Protein AF-A0A2J6XDB0-F1 (afdb_monomer_lite)

Organism: NCBI:txid152260

Structure (mmCIF, N/CA/C/O backbone):
data_AF-A0A2J6XDB0-F1
#
_entry.id   AF-A0A2J6XDB0-F1
#
loop_
_atom_site.group_PDB
_atom_site.id
_atom_site.type_symbol
_atom_site.label_atom_id
_atom_site.label_alt_id
_atom_site.label_comp_id
_atom_site.label_asym_id
_atom_site.label_entity_id
_atom_site.label_seq_id
_atom_site.pdbx_PDB_ins_code
_atom_site.Cartn_x
_atom_site.Cartn_y
_atom_site.Cartn_z
_atom_site.occupancy
_atom_site.B_iso_or_equiv
_atom_site.auth_seq_id
_atom_site.auth_comp_id
_atom_site.auth_asym_id
_atom_site.auth_atom_id
_atom_site.pdbx_PDB_model_num
ATOM 1 N N . MET A 1 1 ? 18.186 33.615 -31.806 1.00 46.47 1 MET A N 1
ATOM 2 C CA . MET A 1 1 ? 16.994 33.660 -30.931 1.00 46.47 1 MET A CA 1
ATOM 3 C C . MET A 1 1 ? 17.187 32.631 -29.821 1.00 46.47 1 MET A C 1
ATOM 5 O O . MET A 1 1 ? 17.226 31.448 -30.122 1.00 46.47 1 MET A O 1
ATOM 9 N N . ARG A 1 2 ? 17.447 33.064 -28.576 1.00 43.78 2 ARG A N 1
ATOM 10 C CA . ARG A 1 2 ? 17.625 32.176 -27.409 1.00 43.78 2 ARG A CA 1
ATOM 11 C C . ARG A 1 2 ? 16.247 31.837 -26.837 1.00 43.78 2 ARG A C 1
ATOM 13 O O . ARG A 1 2 ? 15.594 32.716 -26.286 1.00 43.78 2 ARG A O 1
ATOM 20 N N . THR A 1 3 ? 15.821 30.586 -26.948 1.00 52.22 3 THR A N 1
ATOM 21 C CA . THR A 1 3 ? 14.678 30.047 -26.203 1.00 52.22 3 THR A CA 1
ATOM 22 C C . THR A 1 3 ? 15.068 29.916 -24.731 1.00 52.22 3 THR A C 1
ATOM 24 O O . THR A 1 3 ? 15.864 29.056 -24.364 1.00 52.22 3 THR A O 1
ATOM 27 N N . GLN A 1 4 ? 14.548 30.815 -23.896 1.00 52.22 4 GLN A N 1
ATOM 28 C CA . GLN A 1 4 ? 14.633 30.726 -22.440 1.00 52.22 4 GLN A CA 1
ATOM 29 C C . GLN A 1 4 ? 13.702 29.597 -21.982 1.00 52.22 4 GLN A C 1
ATOM 31 O O . GLN A 1 4 ? 12.482 29.746 -22.001 1.00 52.22 4 GLN A O 1
ATOM 36 N N . SER A 1 5 ? 14.262 28.444 -21.621 1.00 56.50 5 SER A N 1
ATOM 37 C CA . SER A 1 5 ? 13.506 27.375 -20.972 1.00 56.50 5 SER A CA 1
ATOM 38 C C . SER A 1 5 ? 13.174 27.814 -19.546 1.00 56.50 5 SER A C 1
ATOM 40 O O . SER A 1 5 ? 14.055 27.841 -18.687 1.00 56.50 5 SER A O 1
ATOM 42 N N . ILE A 1 6 ? 11.914 28.178 -19.307 1.00 59.44 6 ILE A N 1
ATOM 43 C CA . ILE A 1 6 ? 11.367 28.449 -17.974 1.00 59.44 6 ILE A CA 1
ATOM 44 C C . ILE A 1 6 ? 11.481 27.157 -17.158 1.00 59.44 6 ILE A C 1
ATOM 46 O O . ILE A 1 6 ? 10.700 26.220 -17.318 1.00 59.44 6 ILE A O 1
ATOM 50 N N . THR A 1 7 ? 12.492 27.083 -16.300 1.00 63.50 7 THR A N 1
ATOM 51 C CA . THR A 1 7 ? 12.634 26.030 -15.300 1.00 63.50 7 THR A CA 1
ATOM 52 C C . THR A 1 7 ? 11.710 26.373 -14.137 1.00 63.50 7 THR A C 1
ATOM 54 O O . THR A 1 7 ? 12.046 27.172 -13.267 1.00 63.50 7 THR A O 1
ATOM 57 N N . LEU A 1 8 ? 10.499 25.804 -14.137 1.00 60.28 8 LEU A N 1
ATOM 58 C CA . LEU A 1 8 ? 9.575 25.954 -13.013 1.00 60.28 8 LEU A CA 1
ATOM 59 C C . LEU A 1 8 ? 10.265 25.471 -11.721 1.00 60.28 8 LEU A C 1
ATOM 61 O O . LEU A 1 8 ? 10.778 24.344 -11.691 1.00 60.28 8 LEU A O 1
ATOM 65 N N . PRO A 1 9 ? 10.304 26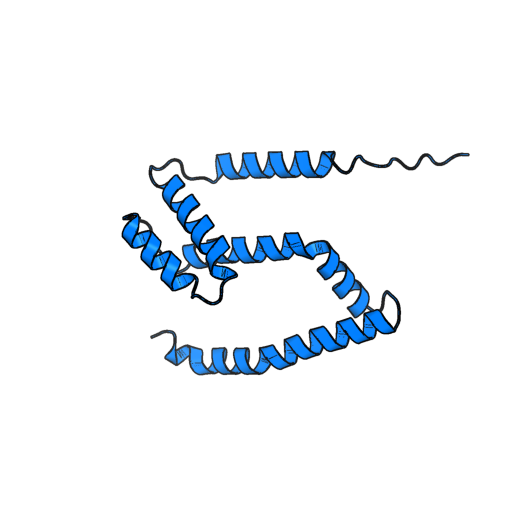.290 -10.655 1.00 54.69 9 PRO A N 1
ATOM 66 C CA . PRO A 1 9 ? 10.912 25.894 -9.396 1.00 54.69 9 PRO A CA 1
ATOM 67 C C . PRO A 1 9 ? 10.130 24.707 -8.829 1.00 54.69 9 PRO A C 1
ATOM 69 O O . PRO A 1 9 ? 8.951 24.816 -8.491 1.00 54.69 9 PRO A O 1
ATOM 72 N N . ARG A 1 10 ? 10.795 23.548 -8.733 1.00 62.41 10 ARG A N 1
ATOM 73 C CA . ARG A 1 10 ? 10.199 22.271 -8.294 1.00 62.41 10 ARG A CA 1
ATOM 74 C C . ARG A 1 10 ? 9.541 22.370 -6.910 1.00 62.41 10 ARG A C 1
ATOM 76 O O . ARG A 1 10 ? 8.683 21.554 -6.606 1.00 62.41 10 ARG A O 1
ATOM 83 N N . SER A 1 11 ? 9.896 23.374 -6.104 1.00 59.16 11 SER A N 1
ATOM 84 C CA . SER A 1 11 ? 9.336 23.658 -4.778 1.00 59.16 11 SER A CA 1
ATOM 85 C C . SER A 1 11 ? 7.893 24.183 -4.794 1.00 59.16 11 SER A C 1
ATOM 87 O O . SER A 1 11 ? 7.158 23.914 -3.848 1.00 59.16 11 SER A O 1
ATOM 89 N N . GLY A 1 12 ? 7.449 24.872 -5.853 1.00 60.22 12 GLY A N 1
ATOM 90 C CA . GLY A 1 12 ? 6.099 25.457 -5.909 1.00 60.22 12 GLY A CA 1
ATOM 91 C C . GLY A 1 12 ? 4.979 24.413 -5.965 1.00 60.22 12 GLY A C 1
ATOM 92 O O . GLY A 1 12 ? 3.926 24.597 -5.358 1.00 60.22 12 GLY A O 1
ATOM 93 N N . LEU A 1 13 ? 5.232 23.278 -6.628 1.00 67.88 13 LEU A N 1
ATOM 94 C CA . LEU A 1 13 ? 4.278 22.169 -6.727 1.00 67.88 13 LEU A CA 1
ATOM 95 C C . LEU A 1 13 ? 4.088 21.455 -5.380 1.00 67.88 13 LEU A C 1
ATOM 97 O O . LEU A 1 13 ? 2.964 21.128 -5.013 1.00 67.88 13 LEU A O 1
ATOM 101 N N . PHE A 1 14 ? 5.172 21.257 -4.622 1.00 66.56 14 PHE A N 1
ATOM 102 C CA . PHE A 1 14 ? 5.105 20.641 -3.293 1.00 66.56 14 PHE A CA 1
ATOM 103 C C . PHE A 1 14 ? 4.372 21.528 -2.290 1.00 66.56 14 PHE A C 1
ATOM 105 O O . PHE A 1 14 ? 3.564 21.025 -1.516 1.00 66.56 14 PHE A O 1
ATOM 112 N N . ILE A 1 15 ? 4.606 22.843 -2.335 1.00 72.75 15 ILE A N 1
ATOM 113 C CA . ILE A 1 15 ? 3.907 23.800 -1.470 1.00 72.75 15 ILE A CA 1
ATOM 114 C C . ILE A 1 15 ? 2.414 23.838 -1.825 1.00 72.75 15 ILE A C 1
ATOM 116 O O . ILE A 1 15 ? 1.578 23.752 -0.931 1.00 72.75 15 ILE A O 1
ATOM 120 N N . GLY A 1 16 ? 2.065 23.881 -3.116 1.00 73.19 16 GLY A N 1
ATOM 121 C CA . GLY A 1 16 ? 0.668 23.845 -3.560 1.00 73.19 16 GLY A CA 1
ATOM 122 C C . GLY A 1 16 ? -0.059 22.560 -3.151 1.00 73.19 16 GLY A C 1
ATOM 123 O O . GLY A 1 16 ? -1.174 22.621 -2.638 1.00 73.19 16 GLY A O 1
ATOM 124 N N . PHE A 1 17 ? 0.587 21.401 -3.307 1.00 78.88 17 PHE A N 1
ATOM 125 C CA . PHE A 1 17 ? 0.029 20.117 -2.878 1.00 78.88 17 PHE A CA 1
ATOM 126 C C . PHE A 1 17 ? -0.126 20.032 -1.355 1.00 78.88 17 PHE A C 1
ATOM 128 O O . PHE A 1 17 ? -1.174 19.611 -0.877 1.00 78.88 17 PHE A O 1
ATOM 135 N N . ALA A 1 18 ? 0.871 20.484 -0.589 1.00 74.06 18 ALA A N 1
ATOM 136 C CA . ALA A 1 18 ? 0.805 20.499 0.871 1.00 74.06 18 ALA A CA 1
ATOM 137 C C . ALA A 1 18 ? -0.325 21.404 1.391 1.00 74.06 18 ALA A C 1
ATOM 139 O O . ALA A 1 18 ? -1.027 21.028 2.326 1.00 74.06 18 ALA A O 1
ATOM 140 N N . VAL A 1 19 ? -0.545 22.560 0.757 1.00 77.81 19 VAL A N 1
ATOM 141 C CA . VAL A 1 19 ? -1.642 23.479 1.101 1.00 77.81 19 VAL A CA 1
ATOM 142 C C . VAL A 1 19 ? -3.004 22.876 0.755 1.00 77.81 19 VAL A C 1
ATOM 144 O O . VAL A 1 19 ? -3.915 22.932 1.579 1.00 77.81 19 VAL A O 1
ATOM 147 N N . LEU A 1 20 ? -3.148 22.254 -0.420 1.00 80.75 20 LEU A N 1
ATOM 148 C CA . LEU A 1 20 ? -4.388 21.572 -0.809 1.00 80.75 20 LEU A CA 1
ATOM 149 C C . LEU A 1 20 ? -4.698 20.384 0.102 1.00 80.75 20 LEU A C 1
ATOM 151 O O . LEU A 1 20 ? -5.849 20.194 0.482 1.00 80.75 20 LEU A O 1
ATOM 155 N N . LEU A 1 21 ? -3.677 19.620 0.488 1.00 80.06 21 LEU A N 1
ATOM 156 C CA . LEU A 1 21 ? -3.812 18.508 1.420 1.00 80.06 21 LEU A CA 1
ATOM 157 C C . LEU A 1 21 ? -4.223 19.003 2.811 1.00 80.06 21 LEU A C 1
ATOM 159 O O . LEU A 1 21 ? -5.164 18.470 3.390 1.00 80.06 21 LEU A O 1
ATOM 163 N N . ALA A 1 22 ? -3.575 20.051 3.326 1.00 74.50 22 ALA A N 1
ATOM 164 C CA . ALA A 1 22 ? -3.930 20.655 4.608 1.00 74.50 22 ALA A CA 1
ATOM 165 C C . ALA A 1 22 ? -5.367 21.200 4.607 1.00 74.50 22 ALA A C 1
ATOM 167 O O . ALA A 1 22 ? -6.103 21.005 5.571 1.00 74.50 22 ALA A O 1
ATOM 168 N N . PHE A 1 23 ? -5.792 21.830 3.511 1.00 79.44 23 PHE A N 1
ATOM 169 C CA . PHE A 1 23 ? -7.152 22.341 3.350 1.00 79.44 23 PHE A CA 1
ATOM 170 C C . PHE A 1 23 ? -8.190 21.217 3.233 1.00 79.44 23 PHE A C 1
ATOM 172 O O . PHE A 1 23 ? -9.230 21.265 3.887 1.00 79.44 23 PHE A O 1
ATOM 179 N N . ALA A 1 24 ? -7.894 20.170 2.459 1.00 76.00 24 ALA A N 1
ATOM 180 C CA . ALA A 1 24 ? -8.745 18.990 2.350 1.00 76.00 24 ALA A CA 1
ATOM 181 C C . ALA A 1 24 ? -8.907 18.286 3.705 1.00 76.00 24 ALA A C 1
ATOM 183 O O . ALA A 1 24 ? -10.020 17.904 4.067 1.00 76.00 24 ALA A O 1
ATOM 184 N N . LEU A 1 25 ? -7.824 18.174 4.480 1.00 72.44 25 LEU A N 1
ATOM 185 C CA . LEU A 1 25 ? -7.854 17.640 5.841 1.00 72.44 25 LEU A CA 1
ATOM 186 C C . LEU A 1 25 ? -8.694 18.521 6.773 1.00 72.44 25 LEU A C 1
ATOM 188 O O . LEU A 1 25 ? -9.506 17.992 7.521 1.00 72.44 25 LEU A O 1
ATOM 192 N N . LEU A 1 26 ? -8.580 19.847 6.682 1.00 70.25 26 LEU A N 1
ATOM 193 C CA . LEU A 1 26 ? -9.359 20.774 7.510 1.00 70.25 26 LEU A CA 1
ATOM 194 C C . LEU A 1 26 ? -10.879 20.655 7.283 1.00 70.25 26 LEU A C 1
ATOM 196 O O . LEU A 1 26 ? -11.653 20.881 8.206 1.00 70.25 26 LEU A O 1
ATOM 200 N N . ILE A 1 27 ? -11.303 20.301 6.066 1.00 74.00 27 ILE A N 1
ATOM 201 C CA . ILE A 1 27 ? -12.725 20.161 5.705 1.00 74.00 27 ILE A CA 1
ATOM 202 C C . ILE A 1 27 ? -13.243 18.738 5.953 1.00 74.00 27 ILE A C 1
ATOM 204 O O . ILE A 1 27 ? -14.420 18.553 6.253 1.00 74.00 27 ILE A O 1
ATOM 208 N N . THR A 1 28 ? -12.379 17.732 5.805 1.00 69.06 28 THR A N 1
ATOM 209 C CA . THR A 1 28 ? -12.771 16.313 5.851 1.00 69.06 28 THR A CA 1
ATOM 210 C C . THR A 1 28 ? -12.674 15.720 7.254 1.00 69.06 28 THR A C 1
ATOM 212 O O . THR A 1 28 ? -13.402 14.777 7.559 1.00 69.06 28 THR A O 1
ATOM 215 N N . VAL A 1 29 ? -11.781 16.234 8.110 1.00 67.38 29 VAL A N 1
ATOM 216 C CA . VAL A 1 29 ? -11.616 15.710 9.470 1.00 67.38 29 VAL A CA 1
ATOM 217 C C . VAL A 1 29 ? -12.872 16.039 10.279 1.00 67.38 29 VAL A C 1
ATOM 219 O O . VAL A 1 29 ? -13.195 17.215 10.463 1.00 67.38 29 VAL A O 1
ATOM 222 N N . PRO A 1 30 ? -13.599 15.021 10.763 1.00 65.00 30 PRO A N 1
ATOM 223 C CA . PRO A 1 30 ? -14.815 15.260 11.510 1.00 65.00 30 PRO A CA 1
ATOM 224 C C . PRO A 1 30 ? -14.450 15.907 12.859 1.00 65.00 30 PRO A C 1
ATOM 226 O O . PRO A 1 30 ? -13.476 15.535 13.507 1.00 65.00 30 PRO A O 1
ATOM 229 N N . THR A 1 31 ? -15.192 16.942 13.257 1.00 66.56 31 THR A N 1
ATOM 230 C CA . THR A 1 31 ? -14.900 17.776 14.442 1.00 66.56 31 THR A CA 1
ATOM 231 C C . THR A 1 31 ? -15.395 17.164 15.758 1.00 66.56 31 THR A C 1
ATOM 233 O O . THR A 1 31 ? -15.384 17.820 16.800 1.00 66.56 31 THR A O 1
ATOM 236 N N . ASN A 1 32 ? -15.838 15.906 15.727 1.00 67.62 32 ASN A N 1
ATOM 237 C CA . ASN A 1 32 ? -16.219 15.125 16.901 1.00 67.62 32 ASN A CA 1
ATOM 238 C C . ASN A 1 32 ? -14.997 14.800 17.772 1.00 67.62 32 ASN A C 1
ATOM 240 O O . ASN A 1 32 ? -13.865 14.823 17.306 1.00 67.62 32 ASN A O 1
ATOM 244 N N . SER A 1 33 ? -15.219 14.438 19.037 1.00 67.94 33 SER A N 1
ATOM 245 C CA . SER A 1 33 ? -14.169 14.139 20.029 1.00 67.94 33 SER A CA 1
ATOM 246 C C . SER A 1 33 ? -13.178 13.033 19.642 1.00 67.94 33 SER A C 1
ATOM 248 O O . SER A 1 33 ? -12.167 12.866 20.320 1.00 67.94 33 SER A O 1
ATOM 250 N N . ASP A 1 34 ? -13.444 12.297 18.564 1.00 81.56 34 ASP A N 1
ATOM 251 C CA . ASP A 1 34 ? -12.783 11.034 18.232 1.00 81.56 34 ASP A CA 1
ATOM 252 C C . ASP A 1 34 ? -11.772 11.182 17.081 1.00 81.56 34 ASP A C 1
ATOM 254 O O . ASP A 1 34 ? -11.109 10.216 16.705 1.00 81.56 34 ASP A O 1
ATOM 258 N N . TRP A 1 35 ? -11.614 12.383 16.508 1.00 83.44 35 TRP A N 1
ATOM 259 C CA . TRP A 1 35 ? -10.708 12.632 15.375 1.00 83.44 35 TRP A CA 1
ATOM 260 C C . TRP A 1 35 ? -9.267 12.191 15.658 1.00 83.44 35 TRP A C 1
ATOM 262 O O . TRP A 1 35 ? -8.591 11.645 14.788 1.00 83.44 35 TRP A O 1
ATOM 272 N N . TRP A 1 36 ? -8.799 12.378 16.893 1.00 87.44 36 TRP A N 1
ATOM 273 C CA . TRP A 1 36 ? -7.455 11.981 17.303 1.00 87.44 36 TRP A CA 1
ATOM 274 C C . TRP A 1 36 ? -7.320 10.455 17.380 1.00 87.44 36 TRP A C 1
ATOM 276 O O . TRP A 1 36 ? -6.256 9.927 17.067 1.00 87.44 36 TRP A O 1
ATOM 286 N N . GLN A 1 37 ? -8.397 9.738 17.726 1.00 90.44 37 GLN A N 1
ATOM 287 C CA . GLN A 1 37 ? -8.430 8.271 17.724 1.00 90.44 37 GLN A CA 1
ATOM 288 C C . GLN A 1 37 ? -8.304 7.762 16.288 1.00 90.44 37 GLN A C 1
ATOM 290 O O . GLN A 1 37 ? -7.519 6.855 16.030 1.00 90.44 37 GLN A O 1
ATOM 295 N N . ILE A 1 38 ? -8.988 8.410 15.337 1.00 88.88 38 ILE A N 1
ATOM 296 C CA . ILE A 1 38 ? -8.874 8.110 13.901 1.00 88.88 38 ILE A CA 1
ATOM 297 C C . ILE A 1 38 ? -7.440 8.343 13.404 1.00 88.88 38 ILE A C 1
ATOM 299 O O . ILE A 1 38 ? -6.910 7.517 12.664 1.00 88.88 38 ILE A O 1
ATOM 303 N N . VAL A 1 39 ? -6.782 9.423 13.840 1.00 89.31 39 VAL A N 1
ATOM 304 C CA . VAL A 1 39 ? -5.370 9.681 13.506 1.00 89.31 39 VAL A CA 1
ATOM 305 C C . VAL A 1 39 ? -4.461 8.578 14.055 1.00 89.31 39 VAL A C 1
ATOM 307 O O . VAL A 1 39 ? -3.622 8.064 13.317 1.00 89.31 39 VAL A O 1
ATOM 310 N N . VAL A 1 40 ? -4.639 8.171 15.315 1.00 92.94 40 VAL A N 1
ATOM 311 C CA . VAL A 1 40 ? -3.856 7.079 15.921 1.00 92.94 40 VAL A CA 1
ATOM 312 C C . VAL A 1 40 ? -4.083 5.762 15.177 1.00 92.94 40 VAL A C 1
ATOM 314 O O . VAL A 1 40 ? -3.115 5.086 14.836 1.00 92.94 40 VAL A O 1
ATOM 317 N N . LEU A 1 41 ? -5.335 5.421 14.861 1.00 92.31 41 LEU A N 1
ATOM 318 C CA . LEU A 1 41 ? -5.679 4.228 14.082 1.00 92.31 41 LEU A CA 1
ATOM 319 C C . LEU A 1 41 ? -5.050 4.261 12.682 1.00 92.31 41 LEU A C 1
ATOM 321 O O . LEU A 1 41 ? -4.512 3.253 12.232 1.00 92.31 41 LEU A O 1
ATOM 325 N N . GLY A 1 42 ? -5.042 5.424 12.026 1.00 92.12 42 GLY A N 1
ATOM 326 C CA . GLY A 1 42 ? -4.364 5.620 10.744 1.00 92.12 42 GLY A CA 1
ATOM 327 C C . GLY A 1 42 ? -2.847 5.427 10.830 1.00 92.12 42 GLY A C 1
ATOM 328 O O . GLY A 1 42 ? -2.261 4.802 9.949 1.00 92.12 42 GLY A O 1
ATOM 329 N N . ILE A 1 43 ? -2.206 5.899 11.905 1.00 93.19 43 ILE A N 1
ATOM 330 C CA . ILE A 1 43 ? -0.771 5.675 12.151 1.00 93.19 43 ILE A CA 1
ATOM 331 C C . ILE A 1 43 ? -0.491 4.188 12.382 1.00 93.19 43 ILE A C 1
ATOM 333 O O . ILE A 1 43 ? 0.438 3.644 11.786 1.00 93.19 43 ILE A O 1
ATOM 337 N N . VAL A 1 44 ? -1.297 3.518 13.212 1.00 94.69 44 VAL A N 1
ATOM 338 C CA . VAL A 1 44 ? -1.157 2.078 13.466 1.00 94.69 44 VAL A CA 1
ATOM 339 C C . VAL A 1 44 ? -1.313 1.293 12.170 1.00 94.69 44 VAL A C 1
ATOM 341 O O . VAL A 1 44 ? -0.434 0.491 11.861 1.00 94.69 44 VAL A O 1
ATOM 344 N N . GLN A 1 45 ? -2.345 1.562 11.365 1.00 94.12 45 GLN A N 1
ATOM 345 C CA . GLN A 1 45 ? -2.496 0.938 10.048 1.00 94.12 45 GLN A CA 1
ATOM 346 C C . GLN A 1 45 ? -1.275 1.204 9.163 1.00 94.12 45 GLN A C 1
ATOM 348 O O . GLN A 1 45 ? -0.707 0.278 8.591 1.00 94.12 45 GLN A O 1
ATOM 353 N N . GLY A 1 46 ? -0.847 2.464 9.068 1.00 92.62 46 GLY A N 1
ATOM 354 C CA . GLY A 1 46 ? 0.267 2.872 8.221 1.00 92.62 46 GLY A CA 1
ATOM 355 C C . GLY A 1 46 ? 1.590 2.205 8.591 1.00 92.62 46 GLY A C 1
ATOM 356 O O . GLY A 1 46 ? 2.372 1.913 7.697 1.00 92.62 46 GLY A O 1
ATOM 357 N N . ILE A 1 47 ? 1.842 1.938 9.875 1.00 93.44 47 ILE A N 1
ATOM 358 C CA . ILE A 1 47 ? 3.049 1.236 10.334 1.00 93.44 47 ILE A CA 1
ATOM 359 C C . ILE A 1 47 ? 2.896 -0.275 10.145 1.00 93.44 47 ILE A C 1
ATOM 361 O O . ILE A 1 47 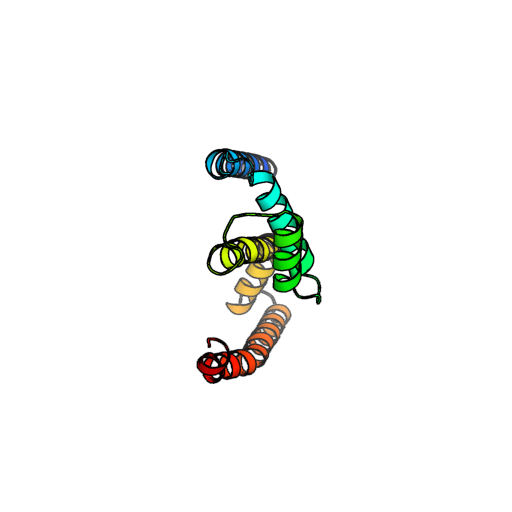? 3.766 -0.923 9.566 1.00 93.44 47 ILE A O 1
ATOM 365 N N . THR A 1 48 ? 1.802 -0.846 10.643 1.00 94.19 48 THR A N 1
ATOM 366 C CA . THR A 1 48 ? 1.633 -2.301 10.747 1.00 94.19 48 THR A CA 1
ATOM 367 C C . THR A 1 48 ? 1.368 -2.985 9.411 1.00 94.19 48 THR A C 1
ATOM 369 O O . THR A 1 48 ? 1.667 -4.166 9.294 1.00 94.19 48 THR A O 1
ATOM 372 N N . GLU A 1 49 ? 0.888 -2.269 8.390 1.00 93.31 49 GLU A N 1
ATOM 373 C CA . GLU A 1 49 ? 0.693 -2.827 7.042 1.00 93.31 49 GLU A CA 1
ATOM 374 C C . GLU A 1 49 ? 2.014 -3.258 6.385 1.00 93.31 49 GLU A C 1
ATOM 376 O O . GLU A 1 49 ? 2.048 -4.214 5.615 1.00 93.31 49 GLU A O 1
ATOM 381 N N . TRP A 1 50 ? 3.117 -2.575 6.703 1.00 88.31 50 TRP A N 1
ATOM 382 C CA . TRP A 1 50 ? 4.435 -2.873 6.128 1.00 88.31 50 TRP A CA 1
ATOM 383 C C . TRP A 1 50 ? 5.243 -3.866 6.959 1.00 88.31 50 TRP A C 1
ATOM 385 O O . TRP A 1 50 ? 6.312 -4.303 6.528 1.00 88.31 50 TRP A O 1
ATOM 395 N N . LEU A 1 51 ? 4.752 -4.222 8.148 1.00 90.00 51 LEU A N 1
ATOM 396 C CA . LEU A 1 51 ? 5.360 -5.233 8.997 1.00 90.00 51 LEU A CA 1
ATOM 397 C C . LEU A 1 51 ? 4.574 -6.546 8.863 1.00 90.00 51 LEU A C 1
ATOM 399 O O . LEU A 1 51 ? 3.345 -6.536 8.842 1.00 90.00 51 LEU A O 1
ATOM 403 N N . PRO A 1 52 ? 5.244 -7.708 8.843 1.00 88.00 52 PRO A N 1
ATOM 404 C CA . PRO A 1 52 ? 4.579 -9.008 8.773 1.00 88.00 52 PRO A CA 1
ATOM 405 C C . PRO A 1 52 ? 3.975 -9.409 10.137 1.00 88.00 52 PRO A C 1
ATOM 407 O O . PRO A 1 52 ? 4.336 -10.437 10.704 1.00 88.00 52 PRO A O 1
ATOM 410 N N . ILE A 1 53 ? 3.084 -8.575 10.690 1.00 90.31 53 ILE A N 1
ATOM 411 C CA . ILE A 1 53 ? 2.511 -8.704 12.045 1.00 90.31 53 ILE A CA 1
ATOM 412 C C . ILE A 1 53 ? 0.972 -8.624 12.090 1.00 90.31 53 ILE A C 1
ATOM 414 O O . ILE A 1 53 ? 0.409 -8.581 13.179 1.00 90.31 53 ILE A O 1
ATOM 418 N N . SER A 1 54 ? 0.287 -8.654 10.937 1.00 90.31 54 SER A N 1
ATOM 419 C CA . SER A 1 54 ? -1.177 -8.499 10.791 1.00 90.31 54 SER A CA 1
ATOM 420 C C . SER A 1 54 ? -1.700 -7.117 11.213 1.00 90.31 54 SER A C 1
ATOM 422 O O . SER A 1 54 ? -1.896 -6.837 12.400 1.00 90.31 54 SER A O 1
ATOM 424 N N . SER A 1 55 ? -1.964 -6.250 10.231 1.00 89.88 55 SER A N 1
ATOM 425 C CA . SER A 1 55 ? -2.477 -4.892 10.455 1.00 89.88 55 SER A CA 1
ATOM 426 C C . SER A 1 55 ? -3.905 -4.881 11.008 1.00 89.88 55 SER A C 1
ATOM 428 O O . SER A 1 55 ? -4.164 -4.185 11.989 1.00 89.88 55 SER A O 1
ATOM 430 N N . THR A 1 56 ? -4.802 -5.732 10.495 1.00 90.94 56 THR A N 1
ATOM 431 C CA . THR A 1 56 ? -6.193 -5.859 10.977 1.00 90.94 56 THR A CA 1
ATOM 432 C C . THR A 1 56 ? -6.273 -6.167 12.476 1.00 90.94 56 THR A C 1
ATOM 434 O O . THR A 1 56 ? -7.066 -5.563 13.197 1.00 90.94 56 THR A O 1
ATOM 437 N N . ALA A 1 57 ? -5.425 -7.072 12.979 1.00 90.50 57 ALA A N 1
ATOM 438 C CA . ALA A 1 57 ? -5.421 -7.435 14.398 1.00 90.50 57 ALA A CA 1
ATOM 439 C C . ALA A 1 57 ? -4.976 -6.264 15.290 1.00 90.50 57 ALA A C 1
ATOM 441 O O . ALA A 1 57 ? -5.591 -5.997 16.322 1.00 90.50 57 ALA A O 1
ATOM 442 N N . HIS A 1 58 ? -3.936 -5.537 14.875 1.00 93.12 58 HIS A N 1
ATOM 443 C CA . HIS A 1 58 ? -3.445 -4.370 15.608 1.00 93.12 58 HIS A CA 1
ATOM 444 C C . HIS A 1 58 ? -4.437 -3.208 15.570 1.00 93.12 58 HIS A C 1
ATOM 446 O O . HIS A 1 58 ? -4.589 -2.504 16.571 1.00 93.12 58 HIS A O 1
ATOM 452 N N . LEU A 1 59 ? -5.135 -3.020 14.450 1.00 92.38 59 LEU A N 1
ATOM 453 C CA . LEU A 1 59 ? -6.173 -2.008 14.309 1.00 92.38 59 LEU A CA 1
ATOM 454 C C . LEU A 1 59 ? -7.347 -2.280 15.260 1.00 92.38 59 LEU A C 1
ATOM 456 O O . LEU A 1 59 ? -7.761 -1.378 15.990 1.00 92.38 59 LEU A O 1
ATOM 460 N N . LEU A 1 60 ? -7.829 -3.529 15.304 1.00 91.06 60 LEU A N 1
ATOM 461 C CA . LEU A 1 60 ? -8.903 -3.944 16.208 1.00 91.06 60 LEU A CA 1
ATOM 462 C C . LEU A 1 60 ? -8.487 -3.778 17.675 1.00 91.06 60 LEU A C 1
ATOM 464 O O . LEU A 1 60 ? -9.177 -3.095 18.430 1.00 91.06 60 LEU A O 1
ATOM 468 N N . LEU A 1 61 ? -7.313 -4.292 18.053 1.00 92.56 61 LEU A N 1
ATOM 469 C CA . LEU A 1 61 ? -6.788 -4.165 19.415 1.00 92.56 61 LEU A CA 1
ATOM 470 C C . LEU A 1 61 ? -6.649 -2.695 19.840 1.00 92.56 61 LEU A C 1
ATOM 472 O O . LEU A 1 61 ? -7.070 -2.309 20.928 1.00 92.56 61 LEU A O 1
ATOM 476 N N . THR A 1 62 ? -6.086 -1.854 18.972 1.00 92.50 62 THR A N 1
ATOM 477 C CA . THR A 1 62 ? -5.911 -0.422 19.259 1.00 92.50 62 THR A CA 1
ATOM 478 C C . THR A 1 62 ? -7.260 0.270 19.426 1.00 92.50 62 THR A C 1
ATOM 480 O O . THR A 1 62 ? -7.417 1.103 20.316 1.00 92.50 62 THR A O 1
ATOM 483 N N . SER A 1 63 ? -8.254 -0.085 18.613 1.00 91.19 63 SER A N 1
ATOM 484 C CA . SER A 1 63 ? -9.587 0.507 18.716 1.00 91.19 63 SER A CA 1
ATOM 485 C C . SER A 1 63 ? -10.293 0.179 20.033 1.00 91.19 63 SER A C 1
ATOM 487 O O . SER A 1 63 ? -10.891 1.070 20.642 1.00 91.19 63 SER A O 1
ATOM 489 N N . GLU A 1 64 ? -10.145 -1.057 20.522 1.00 91.19 64 GLU A N 1
ATOM 490 C CA . GLU A 1 64 ? -10.666 -1.483 21.822 1.00 91.19 64 GLU A CA 1
ATOM 491 C C . GLU A 1 64 ? -9.952 -0.758 22.969 1.00 91.19 64 GLU A C 1
ATOM 493 O O . GLU A 1 64 ? -10.605 -0.248 23.883 1.00 91.19 64 GLU A O 1
ATOM 498 N N . LEU A 1 65 ? -8.621 -0.629 22.890 1.00 92.94 65 LEU A N 1
ATOM 499 C CA . LEU A 1 65 ? -7.820 0.106 23.876 1.00 92.94 65 LEU A CA 1
ATOM 500 C C . LEU A 1 65 ? -8.211 1.587 23.960 1.00 92.94 65 LEU A C 1
ATOM 502 O O . LEU A 1 65 ? -8.251 2.159 25.051 1.00 92.94 65 LEU A O 1
ATOM 506 N N . LEU A 1 66 ? -8.530 2.203 22.822 1.00 90.12 66 LEU A N 1
ATOM 507 C CA . LEU A 1 66 ? -8.969 3.597 22.741 1.00 90.12 66 LEU A CA 1
ATOM 508 C C . LEU A 1 66 ? -10.452 3.790 23.089 1.00 90.12 66 LEU A C 1
ATOM 510 O O . LEU A 1 66 ? -10.900 4.935 23.173 1.00 90.12 66 LEU A O 1
ATOM 514 N N . ARG A 1 67 ? -11.208 2.700 23.302 1.00 88.88 67 ARG A N 1
ATOM 515 C CA . ARG A 1 67 ? -12.674 2.710 23.458 1.00 88.88 67 ARG A CA 1
ATOM 516 C C . ARG A 1 67 ? -13.367 3.472 22.325 1.00 88.88 67 ARG A C 1
ATOM 518 O O . ARG A 1 67 ? -14.324 4.213 22.559 1.00 88.88 67 ARG A O 1
ATOM 525 N N . TYR A 1 68 ? -12.856 3.312 21.106 1.00 84.56 68 TYR A N 1
ATOM 526 C CA . TYR A 1 68 ? -13.421 3.948 19.924 1.00 84.56 68 TYR A CA 1
ATOM 527 C C . TYR A 1 68 ? -14.825 3.390 19.668 1.00 84.56 68 TYR A C 1
ATOM 529 O O . TYR A 1 68 ? -15.004 2.181 19.556 1.00 84.56 68 TYR A O 1
ATOM 537 N N . GLN A 1 69 ? -15.828 4.266 19.601 1.00 79.56 69 GLN A N 1
ATOM 538 C CA . GLN A 1 69 ? -17.228 3.860 19.415 1.00 79.56 69 GLN A CA 1
ATOM 539 C C . GLN A 1 69 ? -17.626 3.708 17.940 1.00 79.56 69 GLN A C 1
ATOM 541 O O . GLN A 1 69 ? -18.746 3.293 17.643 1.00 79.56 69 GLN A O 1
ATOM 546 N N . GLY A 1 70 ? -16.739 4.064 17.006 1.00 78.12 70 GLY A N 1
ATOM 547 C CA . GLY A 1 70 ? -16.992 3.887 15.580 1.00 78.12 70 GLY A CA 1
ATOM 548 C C . GLY A 1 70 ? -16.844 2.429 15.143 1.00 78.12 70 GLY A C 1
ATOM 549 O O . GLY A 1 70 ? -16.166 1.630 15.786 1.00 78.12 70 GLY A O 1
ATOM 550 N N . SER A 1 71 ? -17.473 2.073 14.019 1.00 78.12 71 SER A N 1
ATOM 551 C CA . SER A 1 71 ? -17.362 0.718 13.478 1.00 78.12 71 SER A CA 1
ATOM 552 C C . SER A 1 71 ? -15.964 0.484 12.907 1.00 78.12 71 SER A C 1
ATOM 554 O O . SER A 1 71 ? -15.597 1.059 11.878 1.00 78.12 71 SER A O 1
ATOM 556 N N . ILE A 1 72 ? -15.204 -0.389 13.555 1.00 75.25 72 ILE A N 1
ATOM 557 C CA . ILE A 1 72 ? -13.940 -0.905 13.034 1.00 75.25 72 ILE A CA 1
ATOM 558 C C . ILE A 1 72 ? -14.276 -2.112 12.166 1.00 75.25 72 ILE A C 1
ATOM 560 O O . ILE A 1 72 ? -14.956 -3.036 12.607 1.00 75.25 72 ILE A O 1
ATOM 564 N N . GLY A 1 73 ? -13.851 -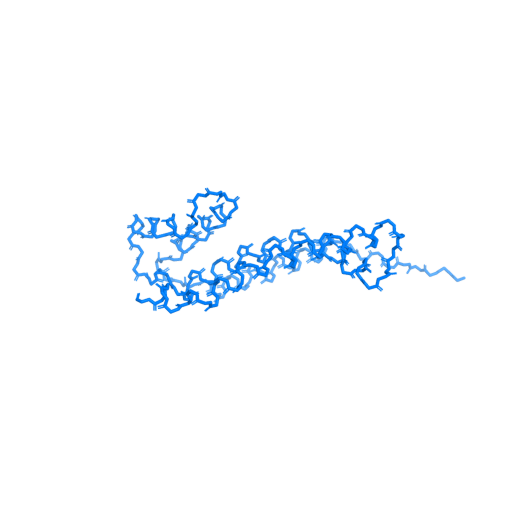2.057 10.907 1.00 75.44 73 GLY A N 1
ATOM 565 C CA . GLY A 1 73 ? -14.159 -3.061 9.893 1.00 75.44 73 GLY A CA 1
ATOM 566 C C . GLY A 1 73 ? -14.997 -2.519 8.734 1.00 75.44 73 GLY A C 1
ATOM 567 O O . GLY A 1 73 ? -15.527 -1.404 8.755 1.00 75.44 73 GLY A O 1
ATOM 568 N N . GLY A 1 74 ? -15.075 -3.313 7.669 1.00 81.81 74 GLY A N 1
ATOM 569 C CA . GLY A 1 74 ? -15.769 -2.931 6.442 1.00 81.81 74 GLY A CA 1
ATOM 570 C C . GLY A 1 74 ? -15.140 -1.696 5.795 1.00 81.81 74 GLY A C 1
ATOM 571 O O . GLY A 1 74 ? -13.944 -1.666 5.518 1.00 81.81 74 GLY A O 1
ATOM 572 N N . THR A 1 75 ? -15.950 -0.670 5.538 1.00 84.69 75 THR A N 1
ATOM 573 C CA . THR A 1 75 ? -15.540 0.511 4.765 1.00 84.69 75 THR A CA 1
ATOM 574 C C . THR A 1 75 ? -14.431 1.324 5.434 1.00 84.69 75 THR A C 1
ATOM 576 O O . THR A 1 75 ? -13.578 1.850 4.726 1.00 84.69 75 THR A O 1
ATOM 579 N N . PHE A 1 76 ? -14.416 1.427 6.769 1.00 84.69 76 PHE A N 1
ATOM 580 C CA . PHE A 1 76 ? -13.395 2.209 7.476 1.00 84.69 76 PHE A CA 1
ATOM 581 C C . PHE A 1 76 ? -12.004 1.590 7.316 1.00 84.69 76 PHE A C 1
ATOM 583 O O . PHE A 1 76 ? -11.078 2.274 6.888 1.00 84.69 76 PHE A O 1
ATOM 590 N N . GLU A 1 77 ? -11.881 0.287 7.588 1.00 87.75 77 GLU A N 1
ATOM 591 C CA . GLU A 1 77 ? -10.628 -0.463 7.440 1.00 87.75 77 GLU A CA 1
ATOM 592 C C . GLU A 1 77 ? -10.123 -0.424 5.991 1.00 87.75 77 GLU A C 1
ATOM 594 O O . GLU A 1 77 ? -8.962 -0.099 5.744 1.00 87.75 77 GLU A O 1
ATOM 599 N N . ILE A 1 78 ? -11.023 -0.639 5.022 1.00 89.19 78 ILE A N 1
ATOM 600 C CA . ILE A 1 78 ? -10.696 -0.546 3.593 1.00 89.19 78 ILE A CA 1
ATOM 601 C C . ILE A 1 78 ? -10.194 0.862 3.234 1.00 89.19 78 ILE A C 1
ATOM 603 O O . ILE A 1 78 ? -9.225 0.994 2.487 1.00 89.19 78 ILE A O 1
ATOM 607 N N . ALA A 1 79 ? -10.819 1.920 3.761 1.00 89.06 79 ALA A N 1
ATOM 608 C CA . ALA A 1 79 ? -10.437 3.298 3.461 1.00 89.06 79 ALA A CA 1
ATOM 609 C C . ALA A 1 79 ? -9.046 3.658 4.008 1.00 89.06 79 ALA A C 1
ATOM 611 O O . ALA A 1 79 ? -8.244 4.263 3.293 1.00 89.06 79 ALA A O 1
ATOM 612 N N . ILE A 1 80 ? -8.729 3.275 5.248 1.00 89.56 80 ILE A N 1
ATOM 613 C CA . ILE A 1 80 ? -7.411 3.565 5.831 1.00 89.56 80 ILE A CA 1
ATOM 614 C C . ILE A 1 80 ? -6.307 2.696 5.211 1.00 89.56 80 ILE A C 1
ATOM 616 O O . ILE A 1 80 ? -5.216 3.206 4.956 1.00 89.56 80 ILE A O 1
ATOM 620 N N . GLN A 1 81 ? -6.591 1.430 4.877 1.00 92.25 81 GLN A N 1
ATOM 621 C CA . GLN A 1 81 ? -5.647 0.562 4.167 1.00 92.25 81 GLN A CA 1
ATOM 622 C C . GLN A 1 81 ? -5.366 1.096 2.758 1.00 92.25 81 GLN A C 1
ATOM 624 O O . GLN A 1 81 ? -4.218 1.107 2.312 1.00 92.25 81 GLN A O 1
ATOM 629 N N . PHE A 1 82 ? -6.391 1.616 2.076 1.00 92.81 82 PHE A N 1
ATOM 630 C CA . PHE A 1 82 ? -6.217 2.297 0.797 1.00 92.81 82 PHE A CA 1
ATOM 631 C C . PHE A 1 82 ? -5.289 3.513 0.918 1.00 92.81 82 PHE A C 1
ATOM 633 O O . PHE A 1 82 ? -4.419 3.699 0.069 1.00 92.81 82 PHE A O 1
ATOM 640 N N . GLY A 1 83 ? -5.399 4.289 2.002 1.00 91.62 83 GLY A N 1
ATOM 641 C CA . GLY A 1 83 ? -4.454 5.367 2.310 1.00 91.62 83 GLY A CA 1
ATOM 642 C C . GLY A 1 83 ? -3.003 4.877 2.378 1.00 91.62 83 GLY A C 1
ATOM 643 O O . GLY A 1 83 ? -2.105 5.499 1.803 1.00 91.62 83 GLY A O 1
ATOM 644 N N . THR A 1 84 ? -2.777 3.718 2.997 1.00 92.06 84 THR A N 1
ATOM 645 C CA . THR A 1 84 ? -1.456 3.083 3.057 1.00 92.06 84 THR A CA 1
ATOM 646 C C . THR A 1 84 ? -0.959 2.662 1.671 1.00 92.06 84 THR A C 1
ATOM 648 O O . THR A 1 84 ? 0.167 2.996 1.300 1.00 92.06 84 THR A O 1
ATOM 651 N N . VAL A 1 85 ? -1.803 2.029 0.849 1.00 92.56 85 VAL A N 1
ATOM 652 C CA . VAL A 1 85 ? -1.462 1.688 -0.547 1.00 92.56 85 VAL A CA 1
ATOM 653 C C . VAL A 1 85 ? -1.105 2.943 -1.353 1.00 92.56 85 VAL A C 1
ATOM 655 O O . VAL A 1 85 ? -0.079 2.970 -2.035 1.00 92.56 85 VAL A O 1
ATOM 658 N N . CYS A 1 86 ? -1.897 4.013 -1.237 1.00 92.56 86 CYS A N 1
ATOM 659 C CA . CYS A 1 86 ? -1.622 5.294 -1.887 1.00 92.56 86 CYS A CA 1
ATOM 660 C C . CYS A 1 86 ? -0.265 5.882 -1.483 1.00 92.56 86 CYS A C 1
ATOM 662 O O . CYS A 1 86 ? 0.430 6.425 -2.340 1.00 92.56 86 CYS A O 1
ATOM 664 N N . SER A 1 87 ? 0.133 5.750 -0.215 1.00 91.31 87 SER A N 1
ATOM 665 C CA . SER A 1 87 ? 1.442 6.209 0.262 1.00 91.31 87 SER A CA 1
ATOM 666 C C . SER A 1 87 ? 2.589 5.564 -0.523 1.00 91.31 87 SER A C 1
ATOM 668 O O . SER A 1 87 ? 3.470 6.262 -1.030 1.00 91.31 87 SER A O 1
ATOM 670 N N . VAL A 1 88 ? 2.538 4.244 -0.725 1.00 91.69 88 VAL A N 1
ATOM 671 C CA . VAL A 1 88 ? 3.567 3.521 -1.489 1.00 91.69 88 VAL A CA 1
ATOM 672 C C . VAL A 1 88 ? 3.506 3.811 -2.984 1.00 91.69 88 VAL A C 1
ATOM 674 O O . VAL A 1 88 ? 4.556 3.957 -3.610 1.00 91.69 88 VAL A O 1
ATOM 677 N N . LEU A 1 8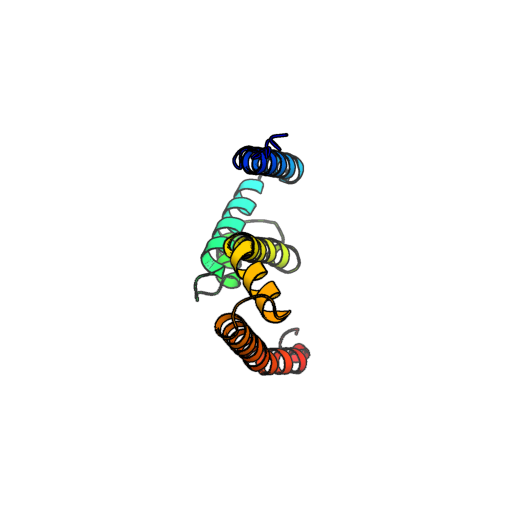9 ? 2.313 3.987 -3.559 1.00 91.56 89 LEU A N 1
ATOM 678 C CA . LEU A 1 89 ? 2.180 4.417 -4.956 1.00 91.56 89 LEU A CA 1
ATOM 679 C C . LEU A 1 89 ? 2.796 5.800 -5.192 1.00 91.56 89 LEU A C 1
ATOM 681 O O . LEU A 1 89 ? 3.453 6.008 -6.210 1.00 91.56 89 LEU A O 1
ATOM 685 N N . LEU A 1 90 ? 2.612 6.738 -4.259 1.00 91.62 90 LEU A N 1
ATOM 686 C CA . LEU A 1 90 ? 3.225 8.065 -4.324 1.00 91.62 90 LEU A CA 1
ATOM 687 C C . LEU A 1 90 ? 4.741 8.000 -4.114 1.00 91.62 90 LEU A C 1
ATOM 689 O O . LEU A 1 90 ? 5.483 8.691 -4.816 1.00 91.62 90 LEU A O 1
ATOM 693 N N . PHE A 1 91 ? 5.203 7.161 -3.184 1.00 91.00 91 PHE A N 1
ATOM 694 C CA . PHE A 1 91 ? 6.625 6.967 -2.914 1.00 91.00 91 PHE A CA 1
ATOM 695 C C . PHE A 1 91 ? 7.367 6.421 -4.145 1.00 91.00 91 PHE A C 1
ATOM 697 O O . PHE A 1 91 ? 8.361 7.012 -4.566 1.00 91.00 91 PHE A O 1
ATOM 704 N N . TYR A 1 92 ? 6.839 5.369 -4.780 1.00 93.12 92 TYR A N 1
ATOM 705 C CA . TYR A 1 92 ? 7.431 4.729 -5.964 1.00 93.12 92 TYR A CA 1
ATOM 706 C C . TYR A 1 92 ? 6.897 5.270 -7.299 1.00 93.12 92 TYR A C 1
ATOM 708 O O . TYR A 1 92 ? 7.080 4.634 -8.335 1.00 93.12 92 TYR A O 1
ATOM 716 N N . TRP A 1 93 ? 6.232 6.432 -7.329 1.00 93.19 93 TRP A N 1
ATOM 717 C CA . TRP A 1 93 ? 5.503 6.860 -8.534 1.00 93.19 93 TRP A CA 1
ATOM 718 C C . TRP A 1 93 ? 6.403 6.980 -9.775 1.00 93.19 93 TRP A C 1
ATOM 720 O O . TRP A 1 93 ? 5.971 6.665 -10.880 1.00 93.19 93 TRP A O 1
ATOM 730 N N . ARG A 1 94 ? 7.666 7.398 -9.602 1.00 91.94 94 ARG A N 1
ATOM 731 C CA . ARG A 1 94 ? 8.638 7.504 -10.704 1.00 91.94 94 ARG A CA 1
ATOM 732 C C . ARG A 1 94 ? 9.079 6.136 -11.194 1.00 91.94 94 ARG A C 1
ATOM 734 O O . ARG A 1 94 ? 9.027 5.890 -12.391 1.00 91.94 94 ARG A O 1
ATOM 741 N N . ASP A 1 95 ? 9.431 5.249 -10.271 1.00 92.44 95 ASP A N 1
ATOM 742 C CA . ASP A 1 95 ? 9.857 3.893 -10.606 1.00 92.44 95 ASP A CA 1
ATOM 743 C C . ASP A 1 95 ? 8.730 3.145 -11.322 1.00 92.44 95 ASP A C 1
ATOM 745 O O . ASP A 1 95 ? 8.956 2.496 -12.339 1.00 92.44 95 ASP A O 1
ATOM 749 N N . LEU A 1 96 ? 7.485 3.307 -10.862 1.00 92.94 96 LEU A N 1
ATOM 750 C CA . LEU A 1 96 ? 6.306 2.748 -11.524 1.00 92.94 96 LEU A CA 1
ATOM 751 C C . LEU A 1 96 ? 6.115 3.310 -12.939 1.00 92.94 96 LEU A C 1
ATOM 753 O O . LEU A 1 96 ? 5.792 2.552 -13.853 1.00 92.94 96 LEU A O 1
ATOM 757 N N . LEU A 1 97 ? 6.342 4.608 -13.157 1.00 94.06 97 LEU A N 1
ATOM 758 C CA . LEU A 1 97 ? 6.290 5.188 -14.501 1.00 94.06 97 LEU A CA 1
ATOM 759 C C . LEU A 1 97 ? 7.393 4.655 -15.416 1.00 94.06 97 LEU A C 1
ATOM 761 O O . LEU A 1 97 ? 7.125 4.404 -16.593 1.00 94.06 97 LEU A O 1
ATOM 765 N N . ASP A 1 98 ? 8.604 4.467 -14.903 1.00 92.69 98 ASP A N 1
ATOM 766 C CA . ASP A 1 98 ? 9.716 3.903 -15.670 1.00 92.69 98 ASP A CA 1
ATOM 767 C C . ASP A 1 98 ? 9.441 2.436 -16.031 1.00 92.69 98 ASP A C 1
ATOM 769 O O . ASP A 1 98 ? 9.667 2.018 -17.169 1.00 92.69 98 ASP A O 1
ATOM 773 N N . GLN A 1 99 ? 8.838 1.674 -15.115 1.00 94.19 99 GLN A N 1
ATOM 774 C CA . GLN A 1 99 ? 8.355 0.316 -15.382 1.00 94.19 99 GLN A CA 1
ATOM 775 C C . GLN A 1 99 ? 7.276 0.295 -16.476 1.00 94.19 99 GLN A C 1
ATOM 777 O O . GLN A 1 99 ? 7.346 -0.525 -17.392 1.00 94.19 99 GLN A O 1
ATOM 782 N N . VAL A 1 100 ? 6.304 1.214 -16.437 1.00 94.44 100 VAL A N 1
ATOM 783 C CA . VAL A 1 100 ? 5.273 1.328 -17.485 1.00 94.44 100 VAL A CA 1
ATOM 784 C C . VAL A 1 100 ? 5.899 1.666 -18.838 1.00 94.44 100 VAL A C 1
ATOM 786 O O . VAL A 1 100 ? 5.541 1.055 -19.846 1.00 94.44 100 VAL A O 1
ATOM 789 N N . GLN A 1 101 ? 6.859 2.594 -18.874 1.00 93.50 101 GLN A N 1
ATOM 790 C CA . GLN A 1 101 ? 7.589 2.948 -20.095 1.00 93.50 101 GLN A CA 1
ATOM 791 C C . GLN A 1 101 ? 8.359 1.750 -20.668 1.00 93.50 101 GLN A C 1
ATOM 793 O O . GLN A 1 101 ? 8.270 1.480 -21.870 1.00 93.50 101 GLN A O 1
ATOM 798 N N . ALA A 1 102 ? 9.037 0.987 -19.812 1.00 93.31 102 ALA A N 1
ATOM 799 C CA . ALA A 1 102 ? 9.740 -0.228 -20.208 1.00 93.31 102 ALA A CA 1
ATOM 800 C C . ALA A 1 102 ? 8.783 -1.290 -20.781 1.00 93.31 102 ALA A C 1
ATOM 802 O O . ALA A 1 102 ? 9.087 -1.919 -21.798 1.00 93.31 102 ALA A O 1
ATOM 803 N N . LEU A 1 103 ? 7.592 -1.455 -20.197 1.00 92.25 103 LEU A N 1
ATOM 804 C CA . LEU A 1 103 ? 6.586 -2.405 -20.685 1.00 92.25 103 LEU A CA 1
ATOM 805 C C . LEU A 1 103 ? 6.056 -2.056 -22.084 1.00 92.25 103 LEU A C 1
ATOM 807 O O . LEU A 1 103 ? 5.859 -2.963 -22.897 1.00 92.25 103 LEU A O 1
ATOM 811 N N . ILE A 1 104 ? 5.891 -0.767 -22.398 1.00 94.38 104 ILE A N 1
ATOM 812 C CA . ILE A 1 104 ? 5.480 -0.299 -23.737 1.00 94.38 104 ILE A CA 1
ATOM 813 C C . ILE A 1 104 ? 6.645 -0.221 -24.742 1.00 94.38 104 ILE A C 1
ATOM 815 O O . ILE A 1 104 ? 6.471 0.292 -25.847 1.00 94.38 104 ILE A O 1
ATOM 819 N N . GLY A 1 105 ? 7.826 -0.734 -24.382 1.00 90.44 105 GLY A N 1
ATOM 820 C CA . GLY A 1 105 ? 8.983 -0.840 -25.273 1.00 90.44 105 GLY A CA 1
ATOM 821 C C . GLY A 1 105 ? 9.851 0.415 -25.354 1.00 90.44 105 GLY A C 1
ATOM 822 O O . GLY A 1 105 ? 10.610 0.559 -26.311 1.00 90.44 105 GLY A O 1
ATOM 823 N N . ARG A 1 106 ? 9.751 1.331 -24.382 1.00 88.12 106 ARG A N 1
ATOM 824 C CA . ARG A 1 106 ? 10.635 2.501 -24.281 1.00 88.12 106 ARG A CA 1
ATOM 825 C C . ARG A 1 106 ? 11.772 2.223 -23.298 1.00 88.12 106 ARG A C 1
ATOM 827 O O . ARG A 1 106 ? 11.517 1.880 -22.150 1.00 88.12 106 ARG A O 1
ATOM 834 N N . GLY A 1 107 ? 13.012 2.415 -23.741 1.00 88.81 107 GLY A N 1
ATOM 835 C CA . GLY A 1 107 ? 14.223 2.204 -22.942 1.00 88.81 107 GLY A CA 1
ATOM 836 C C . GLY A 1 107 ? 15.153 1.159 -23.554 1.00 88.81 107 GLY A C 1
ATOM 837 O O . GLY A 1 107 ? 14.898 0.643 -24.643 1.00 88.81 107 GLY A O 1
ATOM 838 N N . ASP A 1 108 ? 16.241 0.853 -22.853 1.00 91.25 108 ASP A N 1
ATOM 839 C CA . ASP A 1 108 ? 17.226 -0.117 -23.328 1.00 91.25 108 ASP A CA 1
ATOM 840 C C . ASP A 1 108 ? 16.675 -1.556 -23.289 1.00 91.25 108 ASP A C 1
ATOM 842 O O . ASP A 1 108 ? 15.850 -1.883 -22.424 1.00 91.25 108 ASP A O 1
ATOM 846 N N . PRO A 1 109 ? 17.152 -2.462 -24.170 1.00 91.69 109 PRO A N 1
ATOM 847 C CA . PRO A 1 109 ? 16.679 -3.849 -24.225 1.00 91.69 109 PRO A CA 1
ATOM 848 C C . PRO A 1 109 ? 16.738 -4.578 -22.874 1.00 91.69 109 PRO A C 1
ATOM 850 O O . PRO A 1 109 ? 15.851 -5.369 -22.544 1.00 91.69 109 PRO A O 1
ATOM 853 N N . VAL A 1 110 ? 17.757 -4.274 -22.063 1.00 92.25 110 VAL A N 1
ATOM 854 C CA . VAL A 1 110 ? 17.936 -4.841 -20.720 1.00 92.25 110 VAL A CA 1
ATOM 855 C C . VAL A 1 110 ? 16.808 -4.400 -19.783 1.00 92.25 110 VAL A C 1
ATOM 857 O O . VAL A 1 110 ? 16.176 -5.249 -19.153 1.00 92.25 110 VAL A O 1
ATOM 860 N N . THR A 1 111 ? 16.481 -3.106 -19.742 1.00 91.62 111 THR A N 1
ATOM 861 C CA . THR A 1 111 ? 15.394 -2.552 -18.917 1.00 91.62 111 THR A CA 1
ATOM 862 C C . THR A 1 111 ? 14.040 -3.144 -19.306 1.00 91.62 111 THR A C 1
ATOM 864 O O . THR A 1 111 ? 13.276 -3.569 -18.440 1.00 91.62 111 THR A O 1
ATOM 867 N N . ILE A 1 112 ? 13.773 -3.260 -20.611 1.00 92.44 112 ILE A N 1
ATOM 868 C CA . ILE A 1 112 ? 12.533 -3.850 -21.141 1.00 92.44 112 ILE A CA 1
ATOM 869 C C . ILE A 1 112 ? 12.408 -5.321 -20.727 1.00 92.44 112 ILE A C 1
ATOM 871 O O . ILE A 1 112 ? 11.353 -5.749 -20.253 1.00 92.44 112 ILE A O 1
ATOM 875 N N . SER A 1 113 ? 13.477 -6.108 -20.887 1.00 93.44 113 SER A N 1
ATOM 876 C CA . SER A 1 113 ? 13.465 -7.529 -20.513 1.00 93.44 113 SER A CA 1
ATOM 877 C C . SER A 1 113 ? 13.289 -7.737 -19.002 1.00 93.44 113 SER A C 1
ATOM 879 O O . SER A 1 113 ? 12.537 -8.621 -18.583 1.00 93.44 113 SER A O 1
ATOM 881 N N . THR A 1 114 ? 13.905 -6.874 -18.187 1.00 93.25 114 THR A N 1
ATOM 882 C CA . THR A 1 114 ? 13.821 -6.920 -16.720 1.00 93.25 114 THR A CA 1
ATOM 883 C C . THR A 1 114 ? 12.410 -6.591 -16.245 1.00 93.25 114 THR A C 1
ATOM 885 O O . THR A 1 114 ? 11.834 -7.358 -15.474 1.00 93.25 114 THR A O 1
ATOM 888 N N . ALA A 1 115 ? 11.813 -5.511 -16.763 1.00 93.88 115 ALA A N 1
ATOM 889 C CA . ALA A 1 115 ? 10.436 -5.132 -16.454 1.00 93.88 115 ALA A CA 1
ATOM 890 C C . ALA A 1 115 ? 9.455 -6.255 -16.824 1.00 93.88 115 ALA A C 1
ATOM 892 O O . ALA A 1 115 ? 8.648 -6.677 -15.998 1.00 93.88 115 ALA A O 1
ATOM 893 N N . ARG A 1 116 ? 9.562 -6.820 -18.034 1.00 93.94 116 ARG A N 1
ATOM 894 C CA . ARG A 1 116 ? 8.702 -7.938 -18.459 1.00 93.94 116 ARG A CA 1
ATOM 895 C C . ARG A 1 116 ? 8.824 -9.146 -17.538 1.00 93.94 116 ARG A C 1
ATOM 897 O O . ARG A 1 116 ? 7.805 -9.708 -17.156 1.00 93.94 116 ARG A O 1
ATOM 904 N N . THR A 1 117 ? 10.045 -9.523 -17.167 1.00 95.62 117 THR A N 1
ATOM 905 C CA . THR A 1 117 ? 10.287 -10.663 -16.270 1.00 95.62 117 THR A CA 1
ATOM 906 C C . THR A 1 117 ? 9.682 -10.419 -14.889 1.00 95.62 117 THR A C 1
ATOM 908 O O . THR A 1 117 ? 9.000 -11.298 -14.365 1.00 95.62 117 THR A O 1
ATOM 911 N N . LEU A 1 118 ? 9.861 -9.217 -14.331 1.00 95.69 118 LEU A N 1
ATOM 912 C CA . LEU A 1 118 ? 9.280 -8.827 -13.046 1.00 95.69 118 LEU A CA 1
ATOM 913 C C . LEU A 1 118 ? 7.752 -8.910 -13.079 1.00 95.69 118 LEU A C 1
ATOM 915 O O . LEU A 1 118 ? 7.156 -9.590 -12.247 1.00 95.69 118 LEU A O 1
ATOM 919 N N . TRP A 1 119 ? 7.112 -8.271 -14.059 1.00 95.50 119 TRP A N 1
ATOM 920 C CA . TRP A 1 119 ? 5.651 -8.221 -14.132 1.00 95.50 119 TRP A CA 1
ATOM 921 C C . TRP A 1 119 ? 5.025 -9.574 -14.481 1.00 95.50 119 TRP A C 1
ATOM 923 O O . TRP A 1 119 ? 3.977 -9.913 -13.933 1.00 95.50 119 TRP A O 1
ATOM 933 N N . LEU A 1 120 ? 5.681 -10.390 -15.314 1.00 95.69 120 LEU A N 1
ATOM 934 C CA . LEU A 1 120 ? 5.275 -11.783 -15.524 1.00 95.69 120 LEU A CA 1
ATOM 935 C C . LEU A 1 120 ? 5.369 -12.584 -14.224 1.00 95.69 120 LEU A C 1
ATOM 937 O O . LEU A 1 120 ? 4.432 -13.306 -13.893 1.00 95.69 120 LEU A O 1
ATOM 941 N N . GLY A 1 121 ? 6.454 -12.419 -13.463 1.00 96.38 121 GLY A N 1
ATOM 942 C CA . GLY A 1 121 ? 6.615 -13.041 -12.150 1.00 96.38 121 GLY A CA 1
ATOM 943 C C . GLY A 1 121 ? 5.504 -12.646 -11.176 1.00 96.38 121 GLY A C 1
ATOM 944 O O . GLY A 1 121 ? 4.920 -13.518 -10.538 1.00 96.38 121 GLY A O 1
ATOM 945 N N . VAL A 1 122 ? 5.150 -11.358 -11.123 1.00 95.56 122 VAL A N 1
ATOM 946 C CA . VAL A 1 122 ? 4.036 -10.849 -10.303 1.00 95.56 122 VAL A CA 1
ATOM 947 C C . VAL A 1 122 ? 2.711 -11.496 -10.706 1.00 95.56 122 VAL A C 1
ATOM 949 O O . VAL A 1 122 ? 1.989 -11.986 -9.842 1.00 95.56 122 VAL A O 1
ATOM 952 N N . VAL A 1 123 ? 2.395 -11.550 -12.004 1.00 95.81 123 VAL A N 1
ATOM 953 C CA . VAL A 1 123 ? 1.152 -12.171 -12.494 1.00 95.81 123 VAL A CA 1
ATOM 954 C C . VAL A 1 123 ? 1.115 -13.662 -12.158 1.00 95.81 123 VAL A C 1
ATOM 956 O O . VAL A 1 123 ? 0.110 -14.147 -11.640 1.00 95.81 123 VAL A O 1
ATOM 959 N N . ILE A 1 124 ? 2.213 -14.385 -12.390 1.00 96.75 124 ILE A N 1
ATOM 960 C CA . ILE A 1 124 ? 2.314 -15.820 -12.088 1.00 96.75 124 ILE A CA 1
ATOM 961 C C . ILE A 1 124 ? 2.162 -16.076 -10.584 1.00 96.75 124 ILE A C 1
ATOM 963 O O . ILE A 1 124 ? 1.455 -17.004 -10.203 1.00 96.75 124 ILE 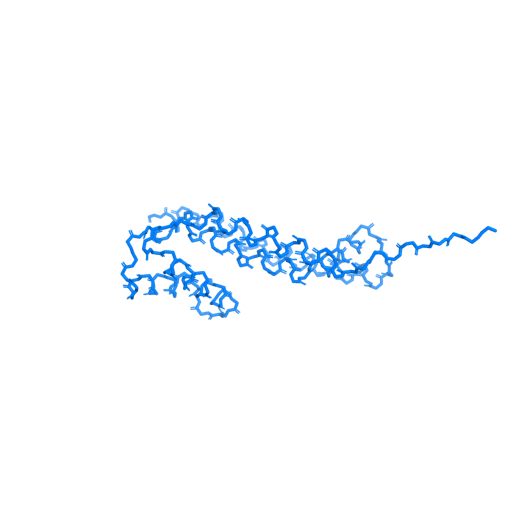A O 1
ATOM 967 N N . ALA A 1 125 ? 2.771 -15.250 -9.732 1.00 95.06 125 ALA A N 1
ATOM 968 C CA . ALA A 1 125 ? 2.647 -15.362 -8.280 1.00 95.06 125 ALA A CA 1
ATOM 969 C C . ALA A 1 125 ? 1.239 -14.997 -7.776 1.00 95.06 125 ALA A C 1
ATOM 971 O O . ALA A 1 125 ? 0.752 -15.582 -6.808 1.00 95.06 125 ALA A O 1
ATOM 972 N N . PHE A 1 126 ? 0.564 -14.055 -8.440 1.00 95.62 126 PHE A N 1
ATOM 973 C CA . PHE A 1 126 ? -0.774 -13.599 -8.072 1.00 95.62 126 PHE A CA 1
ATOM 974 C C . PHE A 1 126 ? -1.877 -14.596 -8.451 1.00 95.62 126 PHE A C 1
ATOM 976 O O . PHE A 1 126 ? -2.829 -14.763 -7.687 1.00 95.62 126 PHE A O 1
ATOM 983 N N . ILE A 1 127 ? -1.767 -15.278 -9.599 1.00 95.88 127 ILE A N 1
ATOM 984 C CA . ILE A 1 127 ? -2.820 -16.172 -10.115 1.00 95.88 127 ILE A CA 1
ATOM 985 C C . ILE A 1 127 ? -3.247 -17.241 -9.089 1.00 95.88 127 ILE A C 1
ATOM 987 O O . ILE A 1 127 ? -4.450 -17.335 -8.839 1.00 95.88 127 ILE A O 1
ATOM 991 N N . PRO A 1 128 ? -2.344 -18.014 -8.450 1.00 93.94 128 PRO A N 1
ATOM 992 C CA . PRO A 1 128 ? -2.740 -19.004 -7.450 1.00 93.94 128 PRO A CA 1
ATOM 993 C C . PRO A 1 128 ? -3.510 -18.385 -6.282 1.00 93.94 128 PRO A C 1
ATOM 995 O O . PRO A 1 128 ? -4.558 -18.901 -5.900 1.00 93.94 128 PRO A O 1
ATOM 998 N N . ALA A 1 129 ? -3.041 -17.248 -5.760 1.00 91.44 129 ALA A N 1
ATOM 999 C CA . ALA A 1 129 ? -3.705 -16.542 -4.668 1.00 91.44 129 ALA A CA 1
ATOM 1000 C C . ALA A 1 129 ? -5.099 -16.038 -5.078 1.00 91.44 129 ALA A C 1
ATOM 1002 O O . ALA A 1 129 ? -6.059 -16.197 -4.324 1.00 91.44 129 ALA A O 1
ATOM 1003 N N . ALA A 1 130 ? -5.240 -15.495 -6.290 1.00 90.88 130 ALA A N 1
ATOM 1004 C CA . ALA A 1 130 ? -6.517 -15.029 -6.824 1.00 90.88 130 ALA A CA 1
ATOM 1005 C C . ALA A 1 130 ? -7.510 -16.180 -7.050 1.00 90.88 130 ALA A C 1
ATOM 1007 O O . ALA A 1 130 ? -8.676 -16.072 -6.669 1.00 90.88 130 ALA A O 1
ATOM 1008 N N . VAL A 1 131 ? -7.051 -17.296 -7.626 1.00 93.88 131 VAL A N 1
ATOM 1009 C CA . VAL A 1 131 ? -7.871 -18.496 -7.853 1.00 93.88 131 VAL A CA 1
ATOM 1010 C C . VAL A 1 131 ? -8.357 -19.062 -6.523 1.00 93.88 131 VAL A C 1
ATOM 1012 O O . VAL A 1 131 ? -9.560 -19.253 -6.347 1.00 93.88 131 VAL A O 1
ATOM 1015 N N . VAL A 1 132 ? -7.450 -19.262 -5.562 1.00 92.50 132 VAL A N 1
ATOM 1016 C CA . VAL A 1 132 ? -7.807 -19.737 -4.218 1.00 92.50 132 VAL A CA 1
ATOM 1017 C C . VAL A 1 132 ? -8.767 -18.759 -3.542 1.00 92.50 132 VAL A C 1
ATOM 1019 O O . VAL A 1 132 ? -9.782 -19.191 -3.008 1.00 92.50 132 VAL A O 1
ATOM 1022 N N . GLY A 1 133 ? -8.517 -17.450 -3.621 1.00 87.75 133 GLY A N 1
ATOM 1023 C CA . GLY A 1 133 ? -9.385 -16.430 -3.030 1.00 87.75 133 GLY A CA 1
ATOM 1024 C C . GLY A 1 133 ? -10.800 -16.401 -3.620 1.00 87.75 133 GLY A C 1
ATOM 1025 O O . GLY A 1 133 ? -11.768 -16.192 -2.888 1.00 87.75 133 GLY A O 1
ATOM 1026 N N . ILE A 1 134 ? -10.956 -16.643 -4.926 1.00 88.19 134 ILE A N 1
ATOM 1027 C CA . ILE A 1 134 ? -12.274 -16.730 -5.573 1.00 88.19 134 ILE A CA 1
ATOM 1028 C C . ILE A 1 134 ? -13.004 -18.008 -5.149 1.00 88.19 134 ILE A C 1
ATOM 1030 O O . ILE A 1 134 ? -14.175 -17.934 -4.779 1.00 88.19 134 ILE A O 1
ATOM 1034 N N . LEU A 1 135 ? -12.322 -19.157 -5.160 1.00 89.69 135 LEU A N 1
ATOM 1035 C CA . LEU A 1 135 ? -12.917 -20.449 -4.799 1.00 89.69 135 LEU A CA 1
ATOM 1036 C C . LEU A 1 135 ? -13.273 -20.529 -3.306 1.00 89.69 135 LEU A C 1
ATOM 1038 O O . LEU A 1 135 ? -14.325 -21.051 -2.943 1.00 89.69 135 LEU A O 1
ATOM 1042 N N . ALA A 1 136 ? -12.428 -19.969 -2.441 1.00 87.75 136 ALA A N 1
ATOM 1043 C CA . ALA A 1 136 ? -12.611 -19.967 -0.993 1.00 87.75 136 ALA A CA 1
ATOM 1044 C C . ALA A 1 136 ? -13.523 -18.836 -0.490 1.00 87.75 136 ALA A C 1
ATOM 1046 O O . ALA A 1 136 ? -13.817 -18.782 0.703 1.00 87.75 136 ALA A O 1
ATOM 1047 N N . ARG A 1 137 ? -14.018 -17.948 -1.368 1.00 78.06 137 ARG A N 1
ATOM 1048 C CA . ARG A 1 137 ? -14.872 -16.810 -0.982 1.00 78.06 137 ARG A CA 1
ATOM 1049 C C . ARG A 1 137 ? -16.061 -17.235 -0.114 1.00 78.06 137 ARG A C 1
ATOM 1051 O O . ARG A 1 137 ? -16.366 -16.546 0.855 1.00 78.06 137 ARG A O 1
ATOM 1058 N N . ASN A 1 138 ? -16.685 -18.368 -0.438 1.00 75.31 138 ASN A N 1
ATOM 1059 C CA . ASN A 1 138 ? -17.851 -18.896 0.279 1.00 75.31 138 ASN A CA 1
ATOM 1060 C C . ASN A 1 138 ? -17.503 -19.527 1.641 1.00 75.31 138 ASN A C 1
ATOM 1062 O O . ASN A 1 138 ? -18.394 -19.716 2.455 1.00 75.31 138 ASN A O 1
ATOM 1066 N N . PHE A 1 139 ? -16.229 -19.846 1.892 1.00 73.62 139 PHE A N 1
ATOM 1067 C CA . PHE A 1 139 ? -15.749 -20.376 3.174 1.00 73.62 139 PHE A CA 1
ATOM 1068 C C . PHE A 1 139 ? -15.197 -19.279 4.100 1.00 73.62 139 PHE A C 1
ATOM 1070 O O . PHE A 1 139 ? -15.120 -19.489 5.304 1.00 73.62 139 PHE A O 1
ATOM 1077 N N . ILE A 1 140 ? -14.798 -18.126 3.546 1.00 63.09 140 ILE A N 1
ATOM 1078 C CA . ILE A 1 140 ? -14.166 -17.013 4.283 1.00 63.09 140 ILE A CA 1
ATOM 1079 C C . ILE A 1 140 ? -15.197 -15.955 4.713 1.00 63.09 140 ILE A C 1
ATOM 1081 O O . ILE A 1 140 ? -15.023 -15.308 5.740 1.00 63.09 140 ILE A O 1
ATOM 1085 N N . LYS A 1 141 ? -16.274 -15.771 3.937 1.00 54.91 141 LYS A N 1
ATOM 1086 C CA . LYS A 1 141 ? -17.431 -14.938 4.303 1.00 54.91 141 LYS A CA 1
ATOM 1087 C C . LYS A 1 141 ? -18.584 -15.836 4.761 1.00 54.91 141 LYS A C 1
ATOM 1089 O O . LYS A 1 141 ? -19.517 -16.064 3.993 1.00 54.91 141 LYS A O 1
ATOM 1094 N N . ALA A 1 142 ? -18.479 -16.354 5.981 1.00 41.50 142 ALA A N 1
ATOM 1095 C CA . ALA A 1 142 ? -19.581 -16.941 6.741 1.00 41.50 142 ALA A CA 1
ATOM 1096 C C . ALA A 1 142 ? -19.791 -16.122 8.017 1.00 41.50 142 ALA A C 1
ATOM 1098 O O . ALA A 1 142 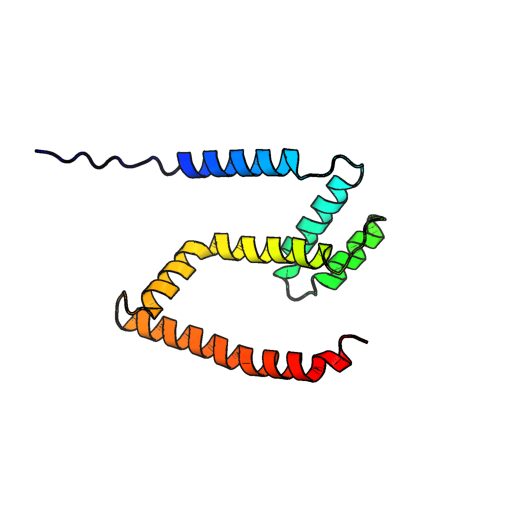? -18.768 -15.662 8.574 1.00 41.50 142 ALA A O 1
#

Sequence (142 aa):
MRTQSITLPRSGLFIGFAVLLAFALLITVPTNSDWWQIVVLGIVQGITEWLPISSTAHLLLTSELLRYQGSIGGTFEIAIQFGTVCSVLLFYWRDLLDQVQALIGRGDPVTISTARTLWLGVVIAFIPAAVVGILARNFIKA

Secondary structure (DSSP, 8-state):
---------HHHHHHHHHHHHHHHHHHHS--STTHHHHHHHHHHHHHHTTTTS-HHHHHHHHHHHTT--S--STHHHHHHHHHHHHHHHHHTHHHHHHHHHHHTT-S-HHHHHHHHHHHHHHHHHHHHHHHHHHHTHHHH--

InterPro domains:
  IPR003824 Undecaprenyl-diphosphatase UppP [PF02673] (39-141)
  IPR003824 Undecaprenyl-diphosphatase UppP [PTHR30622] (34-141)

Foldseek 3Di:
DDDDDPPDDPVVVVVVVVVVVVVCCVVPQDPDPCSVVLVVLLVLLLVCVPPPPDSLVSSVVSCVVVVPPDDRDDPSSVVSNVVNVVVVCVVCVVVVVLLVCLCVPHDDPVSVVVSVVVVVVVVVVVVVVVVCCVVCVVVVPD

pLDDT: mean 84.08, std 12.79, range [41.5, 96.75]

Radius of gyration: 21.25 Å; chains: 1; bounding box: 38×54×55 Å